Protein AF-K1UPR7-F1 (afdb_monomer_lite)

Sequence (115 aa):
VTSNMIASFTFGDTNSIWEVDKNSITVGSKVRYAYLVENGHWNMGEDVTHRFVPGYWKSGDTGDKFVYDPTAKGGMMLKRKYIEGKKFFAKALLEMEGQIGEIFDSYMAELLDIF

Radius of gyration: 21.86 Å; chains: 1; bounding box: 55×30×64 Å

Structure (mmCIF, N/CA/C/O backbone):
data_AF-K1UPR7-F1
#
_entry.id   AF-K1UPR7-F1
#
loop_
_atom_site.group_PDB
_atom_site.id
_atom_site.type_symbol
_atom_site.label_atom_id
_atom_site.label_alt_id
_atom_site.label_comp_id
_atom_site.label_asym_id
_atom_site.label_entity_id
_atom_site.label_seq_id
_atom_site.pdbx_PDB_ins_code
_atom_site.Cartn_x
_atom_site.Cartn_y
_atom_site.Cartn_z
_atom_site.occupancy
_atom_site.B_iso_or_equiv
_atom_site.auth_seq_id
_atom_site.auth_comp_id
_atom_site.auth_asym_id
_atom_site.auth_atom_id
_atom_site.pdbx_PDB_model_num
ATOM 1 N N . VAL A 1 1 ? -10.854 9.868 -4.646 1.00 34.22 1 VAL A N 1
ATOM 2 C CA . VAL A 1 1 ? -11.810 8.823 -4.209 1.00 34.22 1 VAL A CA 1
ATOM 3 C C . VAL A 1 1 ? -11.019 7.681 -3.572 1.00 34.22 1 VAL A C 1
ATOM 5 O O . VAL A 1 1 ? -10.778 6.682 -4.222 1.00 34.22 1 VAL A O 1
ATOM 8 N N . THR A 1 2 ? -10.498 7.866 -2.356 1.00 37.62 2 THR A N 1
ATOM 9 C CA . THR A 1 2 ? -9.657 6.856 -1.659 1.00 37.62 2 THR A CA 1
ATOM 10 C C . THR A 1 2 ? -9.706 7.010 -0.131 1.00 37.62 2 THR A C 1
ATOM 12 O O . THR A 1 2 ? -8.813 6.536 0.558 1.00 37.62 2 THR A O 1
ATOM 15 N N . SER A 1 3 ? -10.715 7.696 0.415 1.00 44.75 3 SER A N 1
ATOM 16 C CA . SER A 1 3 ? -10.739 8.068 1.841 1.00 44.75 3 SER A CA 1
ATOM 17 C C . SER A 1 3 ? -11.698 7.254 2.711 1.00 44.75 3 SER A C 1
ATOM 19 O O . SER A 1 3 ? -11.762 7.529 3.893 1.00 44.75 3 SER A O 1
ATOM 21 N N . ASN A 1 4 ? -12.408 6.250 2.183 1.00 49.72 4 ASN A N 1
ATOM 22 C CA . ASN A 1 4 ? -13.322 5.426 2.986 1.00 49.72 4 ASN A CA 1
ATOM 23 C C . ASN A 1 4 ? -12.918 3.956 2.923 1.00 49.72 4 ASN A C 1
ATOM 25 O O . ASN A 1 4 ? -13.484 3.174 2.161 1.00 49.72 4 ASN A O 1
ATOM 29 N N . MET A 1 5 ? -11.914 3.584 3.720 1.00 55.19 5 MET A N 1
ATOM 30 C CA . MET A 1 5 ? -11.520 2.181 3.839 1.00 55.19 5 MET A CA 1
ATOM 31 C C . MET A 1 5 ? -12.588 1.357 4.586 1.00 55.19 5 MET A C 1
ATOM 33 O O . MET A 1 5 ? -12.810 0.204 4.227 1.00 55.19 5 MET A O 1
ATOM 37 N N . ILE A 1 6 ? -13.329 1.961 5.528 1.00 52.91 6 ILE A N 1
ATOM 38 C CA . ILE A 1 6 ? -14.484 1.325 6.192 1.00 52.91 6 ILE A CA 1
ATOM 39 C C . ILE A 1 6 ? -15.501 0.802 5.168 1.00 52.91 6 ILE A C 1
ATOM 41 O O . ILE A 1 6 ? -15.956 -0.330 5.279 1.00 52.91 6 ILE A O 1
ATOM 45 N N . ALA A 1 7 ? -15.784 1.570 4.110 1.00 53.28 7 ALA A N 1
ATOM 46 C CA . ALA A 1 7 ? -16.715 1.154 3.058 1.00 53.28 7 ALA A CA 1
ATOM 47 C C . ALA A 1 7 ? -16.145 0.083 2.107 1.00 53.28 7 ALA A C 1
ATOM 49 O O . ALA A 1 7 ? -16.881 -0.459 1.288 1.00 53.28 7 ALA A O 1
ATOM 50 N N . SER A 1 8 ? -14.838 -0.194 2.170 1.00 53.44 8 SER A N 1
ATOM 51 C CA . SER A 1 8 ? -14.168 -1.151 1.280 1.00 53.44 8 SER A CA 1
ATOM 52 C C . SER A 1 8 ? -14.029 -2.557 1.865 1.00 53.44 8 SER A C 1
ATOM 54 O O . SER A 1 8 ? -13.707 -3.485 1.122 1.00 53.44 8 SER A O 1
ATOM 56 N N . PHE A 1 9 ? -14.311 -2.753 3.156 1.00 58.06 9 PHE A N 1
ATOM 57 C CA . PHE A 1 9 ? -14.421 -4.097 3.714 1.00 58.06 9 PHE A CA 1
ATOM 58 C C . PHE A 1 9 ? -15.847 -4.604 3.539 1.00 58.06 9 PHE A C 1
ATOM 60 O O . PHE A 1 9 ? -16.772 -4.147 4.202 1.00 58.06 9 PHE A O 1
ATOM 67 N N . THR A 1 10 ? -16.020 -5.573 2.644 1.00 59.62 10 THR A N 1
ATOM 68 C CA . THR A 1 10 ? -17.309 -6.245 2.473 1.00 59.62 10 THR A CA 1
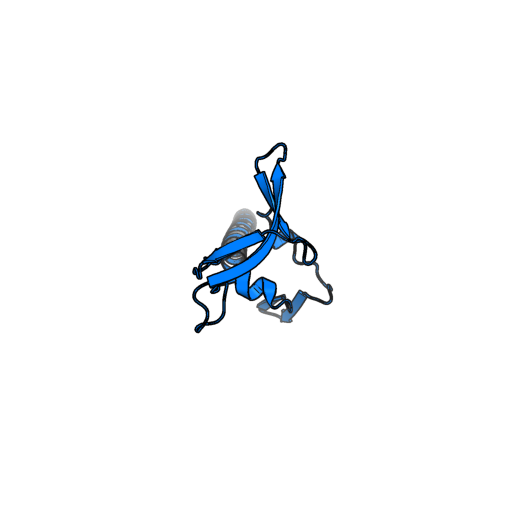ATOM 69 C C . THR A 1 10 ? -17.298 -7.523 3.303 1.00 59.62 10 THR A C 1
ATOM 71 O O . THR A 1 10 ? -16.360 -8.322 3.218 1.00 59.62 10 THR A O 1
ATOM 74 N N . PHE A 1 11 ? -18.313 -7.711 4.144 1.00 56.31 11 PHE A N 1
ATOM 75 C CA . PHE A 1 11 ? -18.471 -8.946 4.907 1.00 56.31 11 PHE A CA 1
ATOM 76 C C . PHE A 1 11 ? -18.697 -10.121 3.943 1.00 56.31 11 PHE A C 1
ATOM 78 O O . PHE A 1 11 ? -19.572 -10.056 3.081 1.00 56.31 11 PHE A O 1
ATOM 85 N N . GLY A 1 12 ? -17.891 -11.179 4.065 1.00 57.09 12 GLY A N 1
ATOM 86 C CA . GLY A 1 12 ? -17.973 -12.364 3.202 1.00 57.09 12 GLY A CA 1
ATOM 87 C C . GLY A 1 12 ? -17.200 -12.297 1.874 1.00 57.09 12 GLY A C 1
ATOM 88 O O . GLY A 1 12 ? -17.270 -13.255 1.105 1.00 57.09 12 GLY A O 1
ATOM 89 N N . ASP A 1 13 ? -16.438 -11.231 1.591 1.00 68.31 13 ASP A N 1
ATOM 90 C CA . ASP A 1 13 ? -15.543 -11.214 0.422 1.00 68.31 13 ASP A CA 1
ATOM 91 C C . ASP A 1 13 ? -14.391 -12.222 0.591 1.00 68.31 13 ASP A C 1
ATOM 93 O O . ASP A 1 13 ? -13.751 -12.301 1.639 1.00 68.31 13 ASP A O 1
ATOM 97 N N . THR A 1 14 ? -14.087 -12.972 -0.470 1.00 65.50 14 THR A N 1
ATOM 98 C CA . THR A 1 14 ? -13.011 -13.980 -0.509 1.00 65.50 14 THR A CA 1
ATOM 99 C C . THR A 1 14 ? -11.623 -13.467 -0.092 1.00 65.50 14 THR A C 1
ATOM 101 O O . THR A 1 14 ? -10.820 -14.233 0.463 1.00 65.50 14 THR A O 1
ATOM 104 N N . ASN A 1 15 ? -11.343 -12.184 -0.335 1.00 66.06 15 ASN A N 1
ATOM 105 C CA . ASN A 1 15 ? -10.075 -11.513 -0.054 1.00 66.06 15 ASN A CA 1
ATOM 106 C C . ASN A 1 15 ? -10.078 -10.727 1.264 1.00 66.06 15 ASN A C 1
ATOM 108 O O . ASN A 1 15 ? -9.029 -10.203 1.664 1.00 66.06 15 ASN A O 1
ATOM 112 N N . SER A 1 16 ? -11.220 -10.664 1.945 1.00 68.44 16 SER A N 1
ATOM 113 C CA . SER A 1 16 ? -11.362 -10.091 3.280 1.00 68.44 16 SER A CA 1
ATOM 114 C C . SER A 1 16 ? -11.302 -11.189 4.342 1.00 68.44 16 SER A C 1
ATOM 116 O O . SER A 1 16 ? -11.698 -12.334 4.120 1.00 68.44 16 SER A O 1
ATOM 118 N N . ILE A 1 17 ? -10.757 -10.847 5.505 1.00 71.44 17 ILE A N 1
ATOM 119 C CA . ILE A 1 17 ? -10.780 -11.689 6.702 1.00 71.44 17 ILE A CA 1
ATOM 120 C C . ILE A 1 17 ? -11.701 -10.994 7.692 1.00 71.44 17 ILE A C 1
ATOM 122 O O . ILE A 1 17 ? -11.501 -9.816 7.984 1.00 71.44 17 ILE A O 1
ATOM 126 N N . TRP A 1 18 ? -12.692 -11.737 8.170 1.00 70.00 18 TRP A N 1
ATOM 127 C CA . TRP A 1 18 ? -13.617 -11.316 9.208 1.00 70.00 18 TRP A CA 1
ATOM 128 C C . TRP A 1 18 ? -13.754 -12.459 10.201 1.00 70.00 18 TRP A C 1
ATOM 130 O O . TRP A 1 18 ? -14.227 -13.535 9.837 1.00 70.00 18 TRP A O 1
ATOM 140 N N . GLU A 1 19 ? -13.349 -12.225 11.441 1.00 72.94 19 GLU A N 1
ATOM 141 C CA . GLU A 1 19 ? -13.597 -13.146 12.548 1.00 72.94 19 GLU A CA 1
ATOM 142 C C . GLU A 1 19 ? -14.258 -12.353 13.667 1.00 72.94 19 GLU A C 1
ATOM 144 O O . GLU A 1 19 ? -13.728 -11.339 14.115 1.00 72.94 19 GLU A O 1
ATOM 149 N N . VAL A 1 20 ? -15.451 -12.783 14.069 1.00 72.06 20 VAL A N 1
ATOM 150 C CA . VAL A 1 20 ? -16.211 -12.165 15.155 1.00 72.06 20 VAL A CA 1
ATOM 151 C C . VAL A 1 20 ? -16.248 -13.161 16.301 1.00 72.06 20 VAL A C 1
ATOM 153 O O . VAL A 1 20 ? -16.786 -14.258 16.155 1.00 72.06 20 VAL A O 1
ATOM 156 N N . ASP A 1 21 ? -15.671 -12.770 17.428 1.00 73.75 21 ASP A N 1
ATOM 157 C CA . ASP A 1 21 ? -15.791 -13.462 18.706 1.00 73.75 21 ASP A CA 1
ATOM 158 C C . ASP A 1 21 ? -16.681 -12.634 19.649 1.00 73.75 21 ASP A C 1
ATOM 160 O O . ASP A 1 21 ? -17.006 -11.479 19.363 1.00 73.75 21 ASP A O 1
ATOM 164 N N . LYS A 1 22 ? -17.073 -13.191 20.798 1.00 72.62 22 LYS A N 1
ATOM 165 C CA . LYS A 1 22 ? -17.939 -12.520 21.784 1.00 72.62 22 LYS A CA 1
ATOM 166 C C . LYS A 1 22 ? -17.436 -11.137 22.212 1.00 72.62 22 LYS A C 1
ATOM 168 O O . LYS A 1 22 ? -18.245 -10.298 22.595 1.00 72.62 22 LYS A O 1
ATOM 173 N N . ASN A 1 23 ? -16.124 -10.911 22.156 1.00 73.50 23 ASN A N 1
ATOM 174 C CA . ASN A 1 23 ? -15.478 -9.710 22.679 1.00 73.50 23 ASN A CA 1
ATOM 175 C C . ASN A 1 23 ? -14.537 -9.031 21.673 1.00 73.50 23 ASN A C 1
ATOM 177 O O . ASN A 1 23 ? -13.893 -8.046 22.029 1.00 73.50 23 ASN A O 1
ATOM 181 N N . SER A 1 24 ? -14.398 -9.546 20.448 1.00 68.75 24 SER A N 1
ATOM 182 C CA . SER A 1 24 ? -13.490 -8.951 19.465 1.00 68.75 24 SER A CA 1
ATOM 183 C C . SER A 1 24 ? -13.975 -9.138 18.033 1.00 68.75 24 SER A C 1
ATOM 185 O O . SER A 1 24 ? -14.648 -10.113 17.703 1.00 68.75 24 SER A O 1
ATOM 187 N N . ILE A 1 25 ? -13.620 -8.180 17.180 1.00 72.81 25 ILE A N 1
ATOM 188 C CA . ILE A 1 25 ? -13.811 -8.259 15.734 1.00 72.81 25 ILE A CA 1
ATOM 189 C C . ILE A 1 25 ? -12.427 -8.135 15.104 1.00 72.81 25 ILE A C 1
ATOM 191 O O . ILE A 1 25 ? -11.759 -7.113 15.256 1.00 72.81 25 ILE A O 1
ATOM 195 N N . THR A 1 26 ? -11.999 -9.169 14.389 1.00 74.00 26 THR A N 1
ATOM 196 C CA . THR A 1 26 ? -10.771 -9.157 13.592 1.00 74.00 26 THR A CA 1
ATOM 197 C C . THR A 1 26 ? -11.125 -8.845 12.147 1.00 74.00 26 THR A C 1
ATOM 199 O O . THR A 1 26 ? -11.887 -9.579 11.516 1.00 74.00 26 THR A O 1
ATOM 202 N N . VAL A 1 27 ? -10.544 -7.768 11.616 1.00 74.31 27 VAL A N 1
ATOM 203 C CA . VAL A 1 27 ? -10.707 -7.341 10.221 1.00 74.31 27 VAL A CA 1
ATOM 204 C C . VAL A 1 27 ? -9.349 -7.356 9.532 1.00 74.31 27 VAL A C 1
ATOM 206 O O . VAL A 1 27 ? -8.379 -6.793 10.037 1.00 74.31 27 VAL A O 1
ATOM 209 N N . GLY A 1 28 ? -9.263 -7.987 8.362 1.00 72.50 28 GLY A N 1
ATOM 210 C CA . GLY A 1 28 ? -8.010 -8.089 7.616 1.00 72.50 28 GLY A CA 1
ATOM 211 C C . GLY A 1 28 ? -8.191 -8.249 6.110 1.00 72.50 28 GLY A C 1
ATOM 212 O O . GLY A 1 28 ? -9.301 -8.376 5.592 1.00 72.50 28 GLY A O 1
ATOM 213 N N . SER A 1 29 ? -7.069 -8.261 5.390 1.00 74.38 29 SER A N 1
ATOM 214 C CA . SER A 1 29 ? -7.021 -8.523 3.949 1.00 74.38 29 SER A CA 1
ATOM 215 C C . SER A 1 29 ? -5.992 -9.605 3.639 1.00 74.38 29 SER A C 1
ATOM 217 O O . SER A 1 29 ? -4.872 -9.568 4.147 1.00 74.38 29 SER A O 1
ATOM 219 N N . LYS A 1 30 ? -6.347 -10.543 2.756 1.00 73.25 30 LYS A N 1
ATOM 220 C CA . LYS A 1 30 ? -5.419 -11.563 2.230 1.00 73.25 30 LYS A CA 1
ATOM 221 C C . LYS A 1 30 ? -4.521 -11.022 1.115 1.00 73.25 30 LYS A C 1
ATOM 223 O O . LYS A 1 30 ? -3.613 -11.708 0.646 1.00 73.25 30 LYS A O 1
ATOM 228 N N . VAL A 1 31 ? -4.768 -9.796 0.656 1.00 79.06 31 VAL A N 1
ATOM 229 C CA . VAL A 1 31 ? -4.061 -9.214 -0.481 1.00 79.06 31 VAL A CA 1
ATOM 230 C C . VAL A 1 31 ? -2.732 -8.631 -0.012 1.00 79.06 31 VAL A C 1
ATOM 232 O O . VAL A 1 31 ? -2.694 -7.630 0.701 1.00 79.06 31 VAL A O 1
ATOM 235 N N . ARG A 1 32 ? -1.614 -9.194 -0.487 1.00 76.00 32 ARG A N 1
ATOM 236 C CA . ARG A 1 32 ? -0.259 -8.695 -0.171 1.00 76.00 32 ARG A CA 1
ATOM 237 C C . ARG A 1 32 ? -0.090 -7.200 -0.459 1.00 76.00 32 ARG A C 1
ATOM 239 O O . ARG A 1 32 ? 0.612 -6.507 0.269 1.00 76.00 32 ARG A O 1
ATOM 246 N N . TYR A 1 33 ? -0.730 -6.698 -1.513 1.00 77.75 33 TYR A N 1
ATOM 247 C CA . TYR A 1 33 ? -0.698 -5.276 -1.851 1.00 77.75 33 TYR A CA 1
ATOM 248 C C . TYR A 1 33 ? -1.251 -4.387 -0.725 1.00 77.75 33 TYR A C 1
ATOM 250 O O . TYR A 1 33 ? -0.671 -3.338 -0.456 1.00 77.75 33 TYR A O 1
ATOM 258 N N . ALA A 1 34 ? -2.295 -4.825 -0.012 1.00 79.00 34 ALA A N 1
ATOM 259 C CA . ALA A 1 34 ? -2.872 -4.066 1.097 1.00 79.00 34 ALA A CA 1
ATOM 260 C C . ALA A 1 34 ? -1.849 -3.843 2.224 1.00 79.00 34 ALA A C 1
ATOM 262 O O . ALA A 1 34 ? -1.711 -2.728 2.718 1.00 79.00 34 ALA A O 1
ATOM 263 N N . TYR A 1 35 ? -1.045 -4.862 2.548 1.00 83.06 35 TYR A N 1
ATOM 264 C CA . TYR A 1 35 ? 0.043 -4.740 3.523 1.00 83.06 35 TYR A CA 1
ATOM 265 C C . TYR A 1 35 ? 1.083 -3.680 3.120 1.00 83.06 35 TYR A C 1
ATOM 267 O O . TYR A 1 35 ? 1.515 -2.876 3.947 1.00 83.06 35 TYR A O 1
ATOM 275 N N . LEU A 1 36 ? 1.475 -3.662 1.841 1.00 83.88 36 LEU A N 1
ATOM 276 C CA . LEU A 1 36 ? 2.478 -2.729 1.317 1.00 83.88 36 LEU A CA 1
ATOM 277 C C . LEU A 1 36 ? 1.975 -1.279 1.292 1.00 83.88 36 LEU A C 1
ATOM 279 O O . LEU A 1 36 ? 2.769 -0.355 1.474 1.00 83.88 36 LEU A O 1
ATOM 283 N N . VAL A 1 37 ? 0.676 -1.078 1.060 1.00 85.50 37 VAL A N 1
ATOM 284 C CA . VAL A 1 37 ? 0.032 0.243 1.127 1.00 85.50 37 VAL A CA 1
ATOM 285 C C . VAL A 1 37 ? -0.125 0.705 2.575 1.00 85.50 37 VAL A C 1
ATOM 287 O O . VAL A 1 37 ? 0.041 1.892 2.850 1.00 85.50 37 VAL A O 1
ATOM 290 N N . GLU A 1 38 ? -0.405 -0.207 3.505 1.00 84.94 38 GLU A N 1
ATOM 291 C CA . GLU A 1 38 ? -0.569 0.119 4.923 1.00 84.94 38 GLU A CA 1
ATOM 292 C C . GLU A 1 38 ? 0.757 0.526 5.570 1.00 84.94 38 GLU A C 1
ATOM 294 O O . GLU A 1 38 ? 0.864 1.590 6.184 1.00 84.94 38 GLU A O 1
ATOM 299 N N . ASN A 1 39 ? 1.788 -0.303 5.409 1.00 87.31 39 ASN A N 1
ATOM 300 C CA . ASN A 1 39 ? 3.055 -0.144 6.122 1.00 87.31 39 ASN A CA 1
ATOM 301 C C . ASN A 1 39 ? 4.118 0.628 5.344 1.00 87.31 39 ASN A C 1
ATOM 303 O O . ASN A 1 39 ? 5.056 1.153 5.943 1.00 87.31 39 ASN A O 1
ATOM 307 N N . GLY A 1 40 ? 3.928 0.767 4.037 1.00 90.38 40 GLY A N 1
ATOM 308 C CA . GLY A 1 40 ? 4.963 1.258 3.148 1.00 90.38 40 GLY A CA 1
ATOM 309 C C . GLY A 1 40 ? 5.901 0.138 2.725 1.00 90.38 40 GLY A C 1
ATOM 310 O O . GLY A 1 40 ? 5.887 -0.974 3.259 1.00 90.38 40 GLY A O 1
ATOM 311 N N . HIS A 1 41 ? 6.680 0.417 1.689 1.00 91.62 41 HIS A N 1
ATOM 312 C CA . HIS A 1 41 ? 7.608 -0.546 1.117 1.00 91.62 41 HIS A CA 1
ATOM 313 C C . HIS A 1 41 ? 8.649 0.139 0.242 1.00 91.62 41 HIS A C 1
ATOM 315 O O . HIS A 1 41 ? 8.442 1.230 -0.291 1.00 91.62 41 HIS A O 1
ATOM 321 N N . TRP A 1 42 ? 9.768 -0.545 0.031 1.00 91.38 42 TRP A N 1
ATOM 322 C CA . TRP A 1 42 ? 10.689 -0.188 -1.037 1.00 91.38 42 TRP A CA 1
ATOM 323 C C . TRP A 1 42 ? 10.081 -0.568 -2.382 1.00 91.38 42 TRP A C 1
ATOM 325 O O . TRP A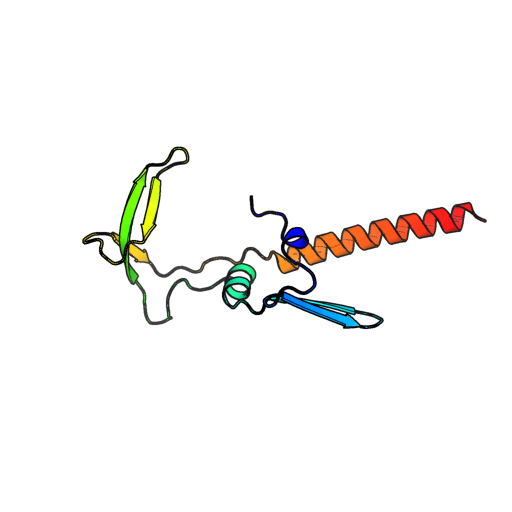 1 42 ? 9.628 -1.696 -2.573 1.00 91.38 42 TRP A O 1
ATOM 335 N N . ASN A 1 43 ? 10.108 0.353 -3.342 1.00 88.25 43 ASN A N 1
ATOM 336 C CA . ASN A 1 43 ? 9.599 0.095 -4.692 1.00 88.25 43 ASN A CA 1
ATOM 337 C C . ASN A 1 43 ? 10.455 -0.905 -5.505 1.00 88.25 43 ASN A C 1
ATOM 339 O O . ASN A 1 43 ? 10.102 -1.233 -6.640 1.00 88.25 43 ASN A O 1
ATOM 343 N N . MET A 1 44 ? 11.592 -1.355 -4.958 1.00 89.75 44 MET A N 1
ATOM 344 C CA . MET A 1 44 ? 12.557 -2.274 -5.576 1.00 89.75 44 MET A CA 1
ATOM 345 C C . MET A 1 44 ? 13.236 -3.166 -4.521 1.00 89.75 44 MET A C 1
ATOM 347 O O . MET A 1 44 ? 13.237 -2.837 -3.333 1.00 89.75 44 MET A O 1
ATOM 351 N N . GLY A 1 45 ? 13.837 -4.280 -4.957 1.00 87.56 45 GLY A N 1
ATOM 352 C CA . GLY A 1 45 ? 14.664 -5.158 -4.114 1.00 87.56 45 GLY A CA 1
ATOM 353 C C . GLY A 1 45 ? 15.974 -4.491 -3.690 1.00 87.56 45 GLY A C 1
ATOM 354 O O . GLY A 1 45 ? 16.421 -3.561 -4.360 1.00 87.56 45 GLY A O 1
ATOM 355 N N . GLU A 1 46 ? 16.534 -4.908 -2.552 1.00 86.38 46 GLU A N 1
ATOM 356 C CA . GLU A 1 46 ? 17.649 -4.238 -1.856 1.00 86.38 46 GLU A CA 1
ATOM 357 C C . GLU A 1 46 ? 18.859 -3.959 -2.751 1.00 86.38 46 GLU A C 1
ATOM 359 O O . GLU A 1 46 ? 19.340 -2.827 -2.787 1.00 86.38 46 GLU A O 1
ATOM 364 N N . ASP A 1 47 ? 19.219 -4.924 -3.591 1.00 90.81 47 ASP A N 1
ATOM 365 C CA . ASP A 1 47 ? 20.374 -4.843 -4.492 1.00 90.81 47 ASP A CA 1
ATOM 366 C C . ASP A 1 47 ? 20.124 -4.012 -5.765 1.00 90.81 47 ASP A C 1
ATOM 368 O O . ASP A 1 47 ? 20.998 -3.871 -6.620 1.00 90.81 47 ASP A O 1
ATOM 372 N N . VAL A 1 48 ? 18.920 -3.452 -5.929 1.00 89.50 48 VAL A N 1
ATOM 373 C CA . VAL A 1 48 ? 18.511 -2.719 -7.133 1.00 89.50 48 VAL A CA 1
ATOM 374 C C . VAL A 1 48 ? 18.357 -1.236 -6.817 1.00 89.50 48 VAL A C 1
ATOM 376 O O . VAL A 1 48 ? 17.399 -0.813 -6.169 1.00 89.50 48 VAL A O 1
ATOM 379 N N . THR A 1 49 ? 19.281 -0.419 -7.327 1.00 90.50 49 THR A N 1
ATOM 380 C CA . THR A 1 49 ? 19.246 1.047 -7.161 1.00 90.50 49 THR A CA 1
ATOM 381 C C . THR A 1 49 ? 18.334 1.734 -8.175 1.00 90.50 49 THR A C 1
ATOM 383 O O . THR A 1 49 ? 17.750 2.779 -7.884 1.00 90.50 49 THR A O 1
ATOM 386 N N . HIS A 1 50 ? 18.203 1.151 -9.367 1.00 93.19 50 HIS A N 1
ATOM 387 C CA . HIS A 1 50 ? 17.423 1.683 -10.473 1.00 93.19 50 HIS A CA 1
ATOM 388 C C . HIS A 1 50 ? 16.845 0.539 -11.304 1.00 93.19 50 HIS A C 1
ATOM 390 O O . HIS A 1 50 ? 17.485 -0.499 -11.462 1.00 93.19 50 HIS A O 1
ATOM 396 N N . ARG A 1 51 ? 15.666 0.744 -11.896 1.00 92.56 51 ARG A N 1
ATOM 397 C CA . ARG A 1 51 ? 15.128 -0.163 -12.920 1.00 92.56 51 ARG A CA 1
ATOM 398 C C . ARG A 1 51 ? 14.484 0.619 -14.048 1.00 92.56 51 ARG A C 1
ATOM 400 O O . ARG A 1 51 ? 13.831 1.638 -13.813 1.00 92.56 51 ARG A O 1
ATOM 407 N N . PHE A 1 52 ? 14.622 0.097 -15.256 1.00 93.56 52 PHE A N 1
ATOM 408 C CA . PHE A 1 52 ? 13.853 0.576 -16.390 1.00 93.56 52 PHE A CA 1
ATOM 409 C C . PHE A 1 52 ? 12.412 0.063 -16.294 1.00 93.56 52 PHE A C 1
ATOM 411 O O . PHE A 1 52 ? 12.175 -1.104 -15.962 1.00 93.56 52 PHE A O 1
ATOM 418 N N . VAL A 1 53 ? 11.451 0.944 -16.562 1.00 94.25 53 VAL A N 1
ATOM 419 C CA . VAL A 1 53 ? 10.032 0.606 -16.687 1.00 94.25 53 VAL A CA 1
ATOM 420 C C . VAL A 1 53 ? 9.568 1.011 -18.082 1.00 94.25 53 VAL A C 1
ATOM 422 O O . VAL A 1 53 ? 9.530 2.213 -18.358 1.00 94.25 53 VAL A O 1
ATOM 425 N N . PRO A 1 54 ? 9.222 0.046 -18.952 1.00 97.12 54 PRO A N 1
ATOM 426 C CA . PRO A 1 54 ? 8.746 0.345 -20.294 1.00 97.12 54 PRO A CA 1
ATOM 427 C C . PRO A 1 54 ? 7.358 0.993 -20.242 1.00 97.12 54 PRO A C 1
ATOM 429 O O . PRO A 1 54 ? 6.516 0.652 -19.402 1.00 97.12 54 PRO A O 1
ATOM 432 N N . GLY A 1 55 ? 7.144 1.981 -21.103 1.00 96.56 55 GLY A N 1
ATOM 433 C CA . GLY A 1 55 ? 5.890 2.720 -21.177 1.00 96.56 55 GLY A CA 1
ATOM 434 C C . GLY A 1 55 ? 6.044 4.095 -21.814 1.00 96.56 55 GLY A C 1
ATOM 435 O O . GLY A 1 55 ? 7.066 4.414 -22.424 1.00 96.56 55 GLY A O 1
ATOM 436 N N . TYR A 1 56 ? 5.017 4.924 -21.669 1.00 94.88 56 TYR A N 1
ATOM 437 C CA . TYR A 1 56 ? 4.976 6.263 -22.253 1.00 94.88 56 TYR A CA 1
ATOM 438 C C . TYR A 1 56 ? 4.169 7.231 -21.386 1.00 94.88 56 TYR A C 1
ATOM 440 O O . TYR A 1 56 ? 3.304 6.834 -20.605 1.00 94.88 56 TYR A O 1
ATOM 448 N N . TRP A 1 57 ? 4.448 8.524 -21.526 1.00 93.25 57 TRP A N 1
ATOM 449 C CA . TRP A 1 57 ? 3.671 9.575 -20.877 1.00 93.25 57 TRP A CA 1
ATOM 450 C C . TRP A 1 57 ? 2.444 9.900 -21.723 1.00 93.25 57 TRP A C 1
ATOM 452 O O . TRP A 1 57 ? 2.555 10.163 -22.919 1.00 93.25 57 TRP A O 1
ATOM 462 N N . LYS A 1 58 ? 1.267 9.852 -21.103 1.00 93.38 58 LYS A N 1
ATOM 463 C CA . LYS A 1 58 ? 0.000 10.250 -21.706 1.00 93.38 58 LYS A CA 1
ATOM 464 C C . LYS A 1 58 ? -0.483 11.516 -21.018 1.00 93.38 58 LYS A C 1
ATOM 466 O O . LYS A 1 58 ? -0.767 11.481 -19.821 1.00 93.38 58 LYS A O 1
ATOM 471 N N . SER A 1 59 ? -0.638 12.589 -21.781 1.00 91.00 59 SER A N 1
ATOM 472 C CA . SER A 1 59 ? -1.319 13.783 -21.294 1.00 91.00 59 SER A CA 1
ATOM 473 C C . SER A 1 59 ? -2.787 13.478 -21.027 1.00 91.00 59 SER A C 1
ATOM 475 O O . SER A 1 59 ? -3.456 12.795 -21.810 1.00 91.00 59 SER A O 1
ATOM 477 N N . GLY A 1 60 ? -3.266 13.927 -19.876 1.00 83.88 60 GLY A N 1
ATOM 478 C CA . GLY A 1 60 ? -4.663 13.846 -19.482 1.00 83.88 60 GLY A CA 1
ATOM 479 C C . GLY A 1 60 ? -5.137 15.175 -18.915 1.00 83.88 60 GLY A C 1
ATOM 480 O O . GLY A 1 60 ? -4.332 16.046 -18.592 1.00 83.88 60 GLY A O 1
ATOM 481 N N . ASP A 1 61 ? -6.451 15.300 -18.751 1.00 83.62 61 ASP A N 1
ATOM 482 C CA . ASP A 1 61 ? -7.095 16.536 -18.287 1.00 83.62 61 ASP A CA 1
ATOM 483 C C . ASP A 1 61 ? -6.640 16.952 -16.875 1.00 83.62 61 ASP A C 1
ATOM 485 O O . ASP A 1 61 ? -6.671 18.125 -16.520 1.00 83.62 61 ASP A O 1
ATOM 489 N N . THR A 1 62 ? -6.167 15.993 -16.070 1.00 81.81 62 THR A N 1
ATOM 490 C CA . THR A 1 62 ? -5.628 16.207 -14.716 1.00 81.81 62 THR A CA 1
ATOM 491 C C . THR A 1 62 ? -4.093 16.199 -14.665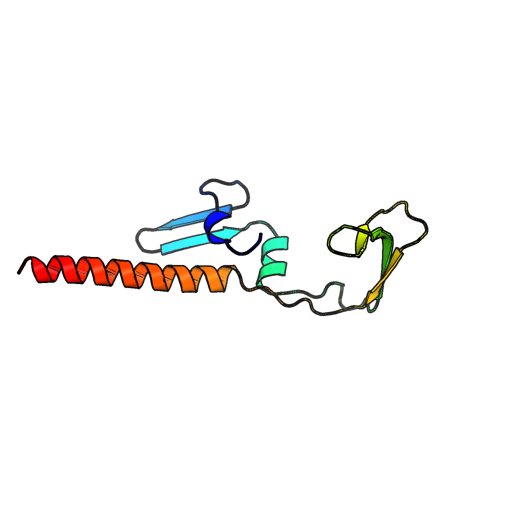 1.00 81.81 62 THR A C 1
ATOM 493 O O . THR A 1 62 ? -3.523 16.036 -13.586 1.00 81.81 62 THR A O 1
ATOM 496 N N . GLY A 1 63 ? -3.421 16.310 -15.816 1.00 84.75 63 GLY A N 1
ATOM 497 C CA . GLY A 1 63 ? -1.963 16.263 -15.957 1.00 84.75 63 GLY A CA 1
ATOM 498 C C . GLY A 1 63 ? -1.434 14.996 -16.636 1.00 84.75 63 GLY A C 1
ATOM 499 O O . GLY A 1 63 ? -2.173 14.050 -16.932 1.00 84.75 63 GLY A O 1
ATOM 500 N N . ASP A 1 64 ? -0.127 14.987 -16.896 1.00 90.06 64 ASP A N 1
ATOM 501 C CA . ASP A 1 64 ? 0.560 13.864 -17.529 1.00 90.06 64 ASP A CA 1
ATOM 502 C C . ASP A 1 64 ? 0.620 12.651 -16.594 1.00 90.06 64 ASP A C 1
ATOM 504 O O . ASP A 1 64 ? 1.034 12.742 -15.435 1.00 90.06 64 ASP A O 1
ATOM 508 N N . LYS A 1 65 ? 0.249 11.480 -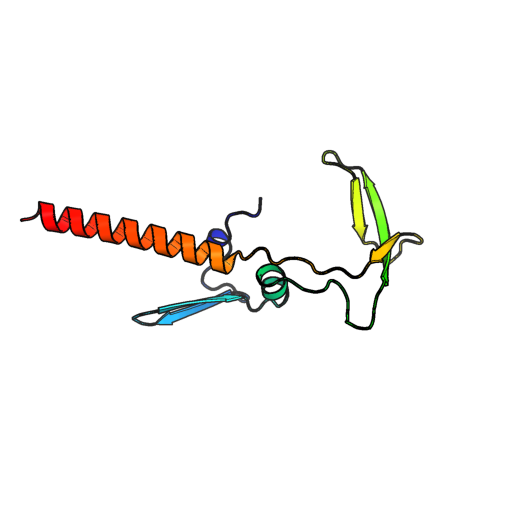17.115 1.00 91.81 65 LYS A N 1
ATOM 509 C CA . LYS A 1 65 ? 0.368 10.200 -16.411 1.00 91.81 65 LYS A CA 1
ATOM 510 C C . LYS A 1 65 ? 1.272 9.249 -17.174 1.00 91.81 65 LYS A C 1
ATOM 512 O O . LYS A 1 65 ? 1.166 9.115 -18.391 1.00 91.81 65 LYS A O 1
ATOM 517 N N . PHE A 1 66 ? 2.129 8.541 -16.453 1.00 92.19 66 PHE A N 1
ATOM 518 C CA . PHE A 1 66 ? 2.887 7.449 -17.043 1.00 92.19 66 PHE A CA 1
ATOM 519 C C . PHE A 1 66 ? 1.980 6.226 -17.223 1.00 92.19 66 PHE A C 1
ATOM 521 O O . PHE A 1 66 ? 1.324 5.788 -16.275 1.00 92.19 66 PHE A O 1
ATOM 528 N N . VAL A 1 67 ? 1.947 5.670 -18.431 1.00 93.75 67 VAL A N 1
ATOM 529 C CA . VAL A 1 67 ? 1.223 4.442 -18.771 1.00 93.75 67 VAL A CA 1
ATOM 530 C C . VAL A 1 67 ? 2.246 3.337 -18.988 1.00 93.75 67 VAL A C 1
ATOM 532 O O . VAL A 1 67 ? 3.115 3.451 -19.849 1.00 93.75 67 VAL A O 1
ATOM 535 N N . TYR A 1 68 ? 2.145 2.273 -18.191 1.00 93.31 68 TYR A N 1
ATOM 536 C CA . TYR A 1 68 ? 2.960 1.078 -18.375 1.00 93.31 68 TYR A CA 1
ATOM 537 C C . TYR A 1 68 ? 2.519 0.334 -19.637 1.00 93.31 68 TYR A C 1
ATOM 539 O O . TYR A 1 68 ? 1.345 -0.006 -19.774 1.00 93.31 68 TYR A O 1
ATOM 547 N N . ASP A 1 69 ? 3.474 0.059 -20.519 1.00 95.06 69 ASP A N 1
ATOM 548 C CA . ASP A 1 69 ? 3.285 -0.765 -21.710 1.00 95.06 69 ASP A CA 1
ATOM 549 C C . ASP A 1 69 ? 4.550 -1.614 -21.904 1.00 95.06 69 ASP A C 1
ATOM 551 O O . ASP A 1 69 ? 5.609 -1.057 -22.201 1.00 95.06 69 ASP A O 1
ATOM 555 N N . PRO A 1 70 ? 4.480 -2.947 -21.729 1.00 95.00 70 PRO A N 1
ATOM 556 C CA . PRO A 1 70 ? 5.644 -3.823 -21.848 1.00 95.00 70 PRO A CA 1
ATOM 557 C C . PRO A 1 70 ? 6.231 -3.873 -23.263 1.00 95.00 70 PRO A C 1
ATOM 559 O O . PRO A 1 70 ? 7.379 -4.282 -23.422 1.00 95.00 70 PRO A O 1
ATOM 562 N N . THR A 1 71 ? 5.465 -3.477 -24.283 1.00 95.81 71 THR A N 1
ATOM 563 C CA . THR A 1 71 ? 5.893 -3.475 -25.689 1.00 95.81 71 THR A CA 1
ATOM 564 C C . THR A 1 71 ? 6.485 -2.137 -26.131 1.00 95.81 71 THR A C 1
ATOM 566 O O . T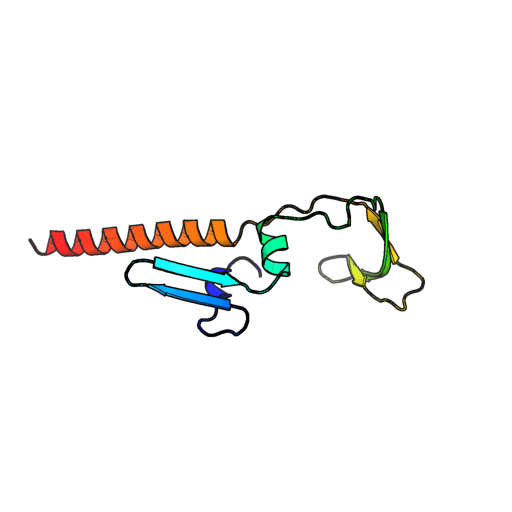HR A 1 71 ? 7.058 -2.038 -27.221 1.00 95.81 71 THR A O 1
ATOM 569 N N . ALA A 1 72 ? 6.391 -1.105 -25.287 1.00 95.31 72 ALA A N 1
ATOM 570 C CA . ALA A 1 72 ? 6.932 0.207 -25.593 1.00 95.31 72 ALA A CA 1
ATOM 571 C C . ALA A 1 72 ? 8.464 0.167 -25.695 1.00 95.31 72 ALA A C 1
ATOM 573 O O . ALA A 1 72 ? 9.165 -0.361 -24.833 1.00 95.31 72 ALA A O 1
ATOM 574 N N . LYS A 1 73 ? 8.995 0.798 -26.750 1.00 93.00 73 LYS A N 1
ATOM 575 C CA . LYS A 1 73 ? 10.447 0.953 -26.954 1.00 93.00 73 LYS A CA 1
ATOM 576 C C . LYS A 1 73 ? 11.082 1.950 -25.976 1.00 93.00 73 LYS A C 1
ATOM 578 O O . LYS A 1 73 ? 12.289 1.918 -25.769 1.00 93.00 73 LYS A O 1
ATOM 583 N N . GLY A 1 74 ? 10.273 2.859 -25.434 1.00 93.88 74 GLY A N 1
ATOM 584 C CA . GLY A 1 74 ? 10.668 3.869 -24.458 1.00 93.88 74 GLY A CA 1
ATOM 585 C C . GLY A 1 74 ? 10.136 3.560 -23.061 1.00 93.88 74 GLY A C 1
ATOM 586 O O . GLY A 1 74 ? 9.516 2.524 -22.821 1.00 93.88 74 GLY A O 1
ATOM 587 N N . GLY A 1 75 ? 10.401 4.460 -22.121 1.00 95.25 75 GLY A N 1
ATOM 588 C CA . GLY A 1 75 ? 9.973 4.277 -20.743 1.00 95.25 75 GLY A CA 1
ATOM 589 C C . GLY A 1 75 ? 10.560 5.309 -19.801 1.00 95.25 75 GLY A C 1
ATOM 590 O O . GLY A 1 75 ? 11.009 6.378 -20.215 1.00 95.25 75 GLY A O 1
ATOM 591 N N . MET A 1 76 ? 10.574 4.962 -18.519 1.00 95.00 76 MET A N 1
ATOM 592 C CA . MET A 1 76 ? 11.205 5.765 -17.479 1.00 95.00 76 MET A CA 1
ATOM 593 C C . MET A 1 76 ? 12.190 4.933 -16.663 1.00 95.00 76 MET A C 1
ATOM 595 O O . MET A 1 76 ? 11.977 3.747 -16.407 1.00 95.00 76 MET A O 1
ATOM 599 N N . MET A 1 77 ? 13.256 5.584 -16.204 1.00 94.62 77 MET A N 1
ATOM 600 C CA . MET A 1 77 ? 14.124 5.028 -15.173 1.00 94.62 77 MET A CA 1
ATOM 601 C C . MET A 1 77 ? 13.537 5.357 -13.808 1.00 94.62 77 MET A C 1
ATOM 603 O O . MET A 1 77 ? 13.510 6.516 -13.390 1.00 94.62 77 MET A O 1
ATOM 607 N N . LEU A 1 78 ? 13.078 4.333 -13.096 1.00 92.50 78 LEU A N 1
ATOM 608 C CA . LEU A 1 78 ? 12.698 4.485 -11.703 1.00 92.50 78 LEU A CA 1
ATOM 609 C C . LEU A 1 78 ? 13.947 4.396 -10.826 1.00 92.50 78 LEU A C 1
ATOM 611 O O . LEU A 1 78 ? 14.781 3.508 -11.005 1.00 92.50 78 LEU A O 1
ATOM 615 N N . LYS A 1 79 ? 14.039 5.295 -9.846 1.00 93.25 79 LYS A N 1
ATOM 616 C CA . LYS A 1 79 ? 15.015 5.216 -8.755 1.00 93.25 79 LYS A CA 1
ATOM 617 C C . LYS A 1 79 ? 14.421 4.439 -7.586 1.00 93.25 79 LYS A C 1
ATOM 619 O O . LYS A 1 79 ? 13.213 4.541 -7.323 1.00 93.25 79 LYS A O 1
ATOM 624 N N . ARG A 1 80 ? 15.263 3.694 -6.871 1.00 93.19 80 ARG A N 1
ATOM 625 C CA . ARG A 1 80 ? 14.899 3.097 -5.587 1.00 93.19 80 ARG A CA 1
ATOM 626 C C . ARG A 1 80 ? 14.498 4.214 -4.628 1.00 93.19 80 ARG A C 1
ATOM 628 O O . ARG A 1 80 ? 15.239 5.174 -4.435 1.00 93.19 80 ARG A O 1
ATOM 635 N N . LYS A 1 81 ? 13.315 4.089 -4.043 1.00 92.94 81 LYS A N 1
ATOM 636 C CA . LYS A 1 81 ? 12.819 4.980 -2.997 1.00 92.94 81 LYS A CA 1
ATOM 637 C C . LYS A 1 81 ? 11.894 4.216 -2.066 1.00 92.94 81 LYS A C 1
ATOM 639 O O . LYS A 1 81 ? 11.220 3.269 -2.484 1.00 92.94 81 LYS A O 1
ATOM 644 N N . TYR A 1 82 ? 11.856 4.652 -0.818 1.00 91.62 82 TYR A N 1
ATOM 645 C CA . TYR A 1 82 ? 10.852 4.184 0.117 1.00 91.62 82 TYR A CA 1
ATOM 646 C C . TYR A 1 82 ? 9.518 4.857 -0.212 1.00 91.62 82 TYR A C 1
ATOM 648 O O . TYR A 1 82 ? 9.465 6.066 -0.446 1.00 91.62 82 TYR A O 1
ATOM 656 N N . ILE A 1 83 ? 8.453 4.066 -0.292 1.00 91.62 83 ILE A N 1
ATOM 657 C CA . ILE A 1 83 ? 7.084 4.555 -0.424 1.00 91.62 83 ILE A CA 1
ATOM 658 C C . ILE A 1 83 ? 6.456 4.478 0.960 1.00 91.62 83 ILE A C 1
ATOM 660 O O . ILE A 1 83 ? 6.330 3.391 1.523 1.00 91.62 83 ILE A O 1
ATOM 664 N N . GLU A 1 84 ? 6.059 5.630 1.490 1.00 91.81 84 GLU A N 1
ATOM 665 C CA . GLU A 1 84 ? 5.390 5.717 2.783 1.00 91.81 84 GLU A CA 1
ATOM 666 C C . GLU A 1 84 ? 4.020 5.039 2.752 1.00 91.81 84 GLU A C 1
ATOM 668 O O . GLU A 1 84 ? 3.230 5.213 1.817 1.00 91.81 84 GLU A O 1
ATOM 673 N N . GLY A 1 85 ? 3.739 4.278 3.808 1.00 89.81 85 GLY A N 1
ATOM 674 C CA . GLY A 1 85 ? 2.431 3.683 4.024 1.00 89.81 85 GLY A CA 1
ATOM 675 C C . GLY A 1 85 ? 1.377 4.742 4.332 1.00 89.81 85 GLY A C 1
ATOM 676 O O . GLY A 1 85 ? 1.658 5.762 4.961 1.00 89.81 85 GLY A O 1
ATOM 677 N N . LYS A 1 86 ? 0.140 4.507 3.896 1.00 87.44 86 LYS A N 1
ATOM 678 C CA . LYS A 1 86 ? -0.986 5.432 4.104 1.00 87.44 86 LYS A CA 1
ATOM 679 C C . LYS A 1 86 ? -1.726 5.224 5.421 1.00 87.44 86 LYS A C 1
ATOM 681 O O . LYS A 1 86 ? -2.499 6.112 5.805 1.00 87.44 86 LYS A O 1
ATOM 686 N N . LYS A 1 87 ? -1.433 4.117 6.109 1.00 85.19 87 LYS A N 1
ATOM 687 C CA . LYS A 1 87 ? -1.956 3.775 7.434 1.00 85.19 87 LYS A CA 1
ATOM 688 C C . LYS A 1 87 ? -3.484 3.814 7.490 1.00 85.19 87 LYS A C 1
ATOM 690 O O . LYS A 1 87 ? -4.067 4.444 8.366 1.00 85.19 87 LYS A O 1
ATOM 695 N N . PHE A 1 88 ? -4.128 3.238 6.479 1.00 78.00 88 PHE A N 1
ATO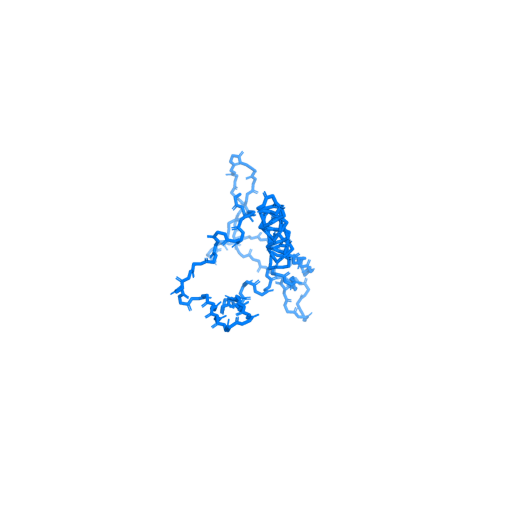M 696 C CA . PHE A 1 88 ? -5.577 3.234 6.388 1.00 78.00 88 PHE A CA 1
ATOM 697 C C . PHE A 1 88 ? -6.199 2.416 7.523 1.00 78.00 88 PHE A C 1
ATOM 699 O O . PHE A 1 88 ? -7.119 2.927 8.153 1.00 78.00 88 PHE A O 1
ATOM 706 N N . PHE A 1 89 ? -5.687 1.217 7.837 1.00 75.81 89 PHE A N 1
ATOM 707 C CA . PHE A 1 89 ? -6.207 0.389 8.941 1.00 75.81 89 PHE A CA 1
ATOM 708 C C . PHE A 1 89 ? -6.103 1.099 10.282 1.00 75.81 89 PHE A C 1
ATOM 710 O O . PHE A 1 89 ? -7.085 1.148 11.019 1.00 75.81 89 PHE A O 1
ATOM 717 N N . ALA A 1 90 ? -4.955 1.714 10.562 1.00 77.81 90 ALA A N 1
ATOM 718 C CA . ALA A 1 90 ? -4.790 2.485 11.790 1.00 77.81 90 ALA A CA 1
ATOM 719 C C . ALA A 1 90 ? -5.782 3.661 11.883 1.00 77.81 90 ALA A C 1
ATOM 721 O O . ALA A 1 90 ? -6.341 3.911 12.946 1.00 77.81 90 ALA A O 1
ATOM 722 N N . LYS A 1 91 ? -6.036 4.365 10.772 1.00 81.00 91 LYS A N 1
ATOM 723 C CA . LYS A 1 91 ? -7.010 5.470 10.734 1.00 81.00 91 LYS A CA 1
ATOM 724 C C . LYS A 1 91 ? -8.445 4.992 10.924 1.00 81.00 91 LYS A C 1
ATOM 726 O O . LYS A 1 91 ? -9.176 5.603 11.687 1.00 81.00 91 LYS A O 1
ATOM 731 N N . ALA A 1 92 ? -8.826 3.900 10.264 1.00 75.38 92 ALA A N 1
ATOM 732 C CA . ALA A 1 92 ? -10.160 3.328 10.410 1.00 75.38 92 ALA A CA 1
ATOM 733 C C . ALA A 1 92 ? -10.419 2.867 11.851 1.00 75.38 92 ALA A C 1
ATOM 735 O O . ALA A 1 92 ? -11.505 3.101 12.366 1.00 75.38 92 ALA A O 1
ATOM 736 N N . LEU A 1 93 ? -9.422 2.270 12.516 1.00 76.19 93 LEU A N 1
ATOM 737 C CA . LEU A 1 93 ? -9.546 1.889 13.924 1.00 76.19 93 LEU A CA 1
ATOM 738 C C . LEU A 1 93 ? -9.778 3.113 14.818 1.00 76.19 93 LEU A C 1
ATOM 740 O O . LEU A 1 93 ? -10.694 3.096 15.628 1.00 76.19 93 LEU A O 1
ATOM 744 N N . LEU A 1 94 ? -9.008 4.186 14.615 1.00 79.25 94 LEU A N 1
ATOM 745 C CA . LEU A 1 94 ? -9.171 5.435 15.364 1.00 79.25 94 LEU A CA 1
ATOM 746 C C . LEU A 1 94 ? -10.574 6.043 15.174 1.00 79.25 94 LEU A C 1
ATOM 748 O O . LEU A 1 94 ? -11.190 6.503 16.132 1.00 79.25 94 LEU A O 1
ATOM 752 N N . GLU A 1 95 ? -11.090 6.039 13.942 1.00 77.50 95 GLU A N 1
ATOM 753 C CA . GLU A 1 95 ? -12.447 6.512 13.640 1.00 77.50 95 GLU A CA 1
ATOM 754 C C . GLU A 1 95 ? -13.516 5.633 14.308 1.00 77.50 95 GLU A C 1
ATOM 756 O O . GLU A 1 95 ? -14.469 6.157 14.883 1.00 77.50 95 GLU A O 1
ATOM 761 N N . MET A 1 96 ? -13.345 4.307 14.284 1.00 73.12 96 MET A N 1
ATOM 762 C CA . MET A 1 96 ? -14.257 3.367 14.942 1.00 73.12 96 MET A CA 1
ATOM 763 C C . MET A 1 96 ? -14.252 3.523 16.465 1.00 73.12 96 MET A C 1
ATOM 765 O O . MET A 1 96 ? -15.319 3.512 17.072 1.00 73.12 96 MET A O 1
ATOM 769 N N . GLU A 1 97 ? -13.084 3.687 17.087 1.00 74.31 97 GLU A N 1
ATOM 770 C CA . GLU A 1 97 ? -12.967 3.945 18.528 1.00 74.31 97 GLU A CA 1
ATOM 771 C C . GLU A 1 97 ? -13.711 5.228 18.926 1.00 74.31 97 GLU A C 1
ATOM 773 O O . GLU A 1 97 ? -14.440 5.227 19.919 1.00 74.31 97 GLU A O 1
ATOM 778 N N . GLY A 1 98 ? -13.602 6.288 18.117 1.00 76.88 98 GLY A N 1
ATOM 779 C CA . GLY A 1 98 ? -14.364 7.524 18.311 1.00 76.88 98 GLY A CA 1
ATOM 780 C C . GLY A 1 98 ? -15.878 7.308 18.229 1.00 76.88 98 GLY A C 1
ATOM 781 O O . GLY A 1 98 ? -16.602 7.687 19.147 1.00 76.88 98 GLY A O 1
ATOM 782 N N . GLN A 1 99 ? -16.356 6.636 17.175 1.00 75.06 99 GLN A N 1
ATOM 783 C CA . GLN A 1 99 ? -17.786 6.340 16.996 1.00 75.06 99 GLN A CA 1
ATOM 784 C C . GLN A 1 99 ? -18.355 5.467 18.119 1.00 75.06 99 GLN A C 1
ATOM 786 O O . GLN A 1 99 ? -19.474 5.689 18.576 1.00 75.06 99 GLN A O 1
ATOM 791 N N . ILE A 1 100 ? -17.594 4.470 18.575 1.00 74.81 100 ILE A N 1
ATOM 792 C CA . ILE A 1 100 ? -17.990 3.612 19.694 1.00 74.81 100 ILE A CA 1
ATOM 793 C C . ILE A 1 100 ? -18.130 4.442 20.976 1.00 74.81 100 ILE A C 1
ATOM 795 O O . ILE A 1 100 ? -19.104 4.254 21.702 1.00 74.81 100 ILE A O 1
ATOM 799 N N . GLY A 1 101 ? -17.207 5.375 21.232 1.00 76.62 101 GLY A N 1
ATOM 800 C CA . GLY A 1 101 ? -17.304 6.311 22.355 1.00 76.62 101 GLY A CA 1
ATOM 801 C C . GLY A 1 101 ? -18.590 7.138 22.324 1.00 76.62 101 GLY A C 1
ATOM 802 O O . GLY A 1 101 ? -19.336 7.134 23.299 1.00 76.62 101 GLY A O 1
ATOM 803 N N . GLU A 1 102 ? -18.906 7.754 21.182 1.00 79.38 102 GLU A N 1
ATOM 804 C CA . GLU A 1 102 ? -20.140 8.537 21.009 1.00 79.38 102 GLU A CA 1
ATOM 805 C C . GLU A 1 102 ? -21.405 7.697 21.244 1.00 79.38 102 GLU A C 1
ATOM 807 O O . GLU A 1 102 ? -22.356 8.151 21.884 1.00 79.38 102 GLU A O 1
ATOM 812 N N . ILE A 1 103 ? -21.413 6.448 20.765 1.00 76.12 103 ILE A N 1
ATOM 813 C CA . ILE A 1 103 ? -22.525 5.519 20.990 1.00 76.12 103 ILE A CA 1
ATOM 814 C C . ILE A 1 103 ? -22.669 5.215 22.487 1.00 76.12 103 ILE A C 1
ATOM 816 O O . ILE A 1 103 ? -23.778 5.300 23.017 1.00 76.12 103 ILE A O 1
ATOM 820 N N . PHE A 1 104 ? -21.577 4.893 23.184 1.00 76.62 104 PHE A N 1
ATOM 821 C CA . PHE A 1 104 ? -21.620 4.643 24.626 1.00 76.62 104 PHE A CA 1
ATOM 822 C C . PHE A 1 104 ? -22.117 5.858 25.412 1.00 76.62 104 PHE A C 1
ATOM 824 O O . PHE A 1 104 ? -22.977 5.694 26.278 1.00 76.62 104 PHE A O 1
ATOM 831 N N . ASP A 1 105 ? -21.642 7.057 25.082 1.00 81.94 105 ASP A N 1
ATOM 832 C CA . ASP A 1 105 ? -22.084 8.294 25.729 1.00 81.94 105 ASP A CA 1
ATOM 833 C C . ASP A 1 105 ? -23.587 8.527 25.519 1.00 81.94 105 ASP A C 1
ATOM 835 O O . ASP A 1 105 ? -24.295 8.883 26.462 1.00 81.94 105 ASP A O 1
ATOM 839 N N . SER A 1 106 ? -24.102 8.249 24.315 1.00 83.31 106 SER A N 1
ATOM 840 C CA . SER A 1 106 ? -25.536 8.370 24.022 1.00 83.31 106 SER A CA 1
ATOM 841 C C . SER A 1 106 ? -26.396 7.397 24.840 1.00 83.31 106 SER A C 1
ATOM 843 O O . SER A 1 106 ? -27.382 7.816 25.445 1.00 83.31 106 SER A O 1
ATOM 845 N N . TYR A 1 107 ? -25.990 6.127 24.954 1.00 80.62 107 TYR A N 1
ATOM 846 C CA . TYR A 1 107 ? -26.689 5.147 25.790 1.00 80.62 107 TYR A CA 1
ATOM 847 C C . TYR A 1 107 ? -26.626 5.498 27.278 1.00 80.62 107 TYR A C 1
ATOM 849 O O . TYR A 1 107 ? -27.605 5.300 27.994 1.00 80.62 107 TYR A O 1
ATOM 857 N N . MET A 1 108 ? -25.493 6.013 27.767 1.00 81.69 108 MET A N 1
ATOM 858 C CA . MET A 1 108 ? -25.372 6.445 29.162 1.00 81.69 108 MET A CA 1
ATOM 859 C C . MET A 1 108 ? -26.255 7.659 29.460 1.00 81.69 108 MET A C 1
ATOM 861 O O . MET A 1 108 ? -26.852 7.711 30.533 1.00 81.69 108 MET A O 1
ATOM 865 N N . ALA A 1 109 ? -26.371 8.602 28.521 1.00 82.31 109 ALA A N 1
ATOM 866 C CA . ALA A 1 109 ? -27.282 9.737 28.637 1.00 82.31 109 ALA A CA 1
ATOM 867 C C . ALA A 1 109 ? -28.749 9.279 28.683 1.00 82.31 109 ALA A C 1
ATOM 869 O O . ALA A 1 109 ? -29.466 9.658 29.604 1.00 82.31 109 ALA A O 1
ATOM 870 N N . GLU A 1 110 ? -29.167 8.392 27.772 1.00 85.25 110 GLU A N 1
ATOM 871 C CA . GLU A 1 110 ? -30.516 7.809 27.806 1.00 85.25 110 GLU A CA 1
ATOM 872 C C . GLU A 1 110 ? -30.786 7.060 29.116 1.00 85.25 110 GLU A C 1
ATOM 874 O O . GLU A 1 110 ? -31.850 7.219 29.704 1.00 85.25 110 GLU A O 1
ATOM 879 N N . LEU A 1 111 ? -29.832 6.264 29.610 1.00 80.12 111 LEU A N 1
ATOM 880 C CA . LEU A 1 111 ? -29.991 5.534 30.870 1.00 80.12 111 LEU A CA 1
ATOM 881 C C . LEU A 1 111 ? -30.122 6.462 32.081 1.00 80.12 111 LEU A C 1
ATOM 883 O O . LEU A 1 111 ? -30.884 6.143 32.990 1.00 80.12 111 LEU A O 1
ATOM 887 N N . LEU A 1 112 ? -29.387 7.576 32.112 1.00 80.38 112 LEU A N 1
ATOM 888 C CA . LEU A 1 112 ? -29.458 8.555 33.199 1.00 80.38 112 LEU A CA 1
ATOM 889 C C . LEU A 1 112 ? -30.741 9.392 33.153 1.00 80.38 112 LEU A C 1
ATOM 891 O O . LEU A 1 112 ? -31.251 9.722 34.216 1.00 80.38 112 LEU A O 1
ATOM 895 N N . ASP A 1 113 ? -31.289 9.667 31.968 1.00 76.81 113 ASP A N 1
ATOM 896 C CA . ASP A 1 113 ? -32.570 10.376 31.804 1.00 76.81 113 ASP A CA 1
ATOM 897 C C . ASP A 1 113 ? -33.798 9.519 32.188 1.00 76.81 113 ASP A C 1
ATOM 899 O O . ASP A 1 113 ? -34.909 10.037 32.315 1.00 76.81 113 ASP A O 1
ATOM 903 N N . ILE A 1 114 ? -33.622 8.203 32.375 1.00 69.88 114 ILE A N 1
ATOM 904 C CA . ILE A 1 114 ? -34.679 7.277 32.823 1.00 69.88 114 ILE A CA 1
ATOM 905 C C . ILE A 1 114 ? -34.796 7.234 34.369 1.00 69.88 114 ILE A C 1
ATOM 907 O O . ILE A 1 114 ? -35.790 6.707 34.882 1.00 69.88 114 ILE A O 1
ATOM 911 N N . PHE A 1 115 ? -33.835 7.798 35.117 1.00 49.94 115 PHE A N 1
ATOM 912 C CA . PHE A 1 115 ? -33.835 7.878 36.591 1.00 49.94 115 PHE A CA 1
ATOM 913 C C . PHE A 1 115 ? -34.181 9.277 37.115 1.00 49.94 115 PHE A C 1
ATOM 915 O O . PHE A 1 115 ? -34.788 9.336 38.212 1.00 49.94 115 PHE A O 1
#

Foldseek 3Di:
DPQCVVVVDDPPDPQWDWDDDPPDTDTDGNDPVLVCQQAWDKPDDPVDQKDWFAFDWDADPVGIDTDGDPPHPHTDIDGTDIDGHPNNVVVVVVVVVVVVVVVVVVVVVVVVVVD

Secondary structure (DSSP, 8-state):
----SGGG--TT-TTEEEEEETTEEEEEE--HHHHHHHHEEESS-TT-SEEEEEEEEE--TTS-EEEE-TT-S-EEEEEP-EEEP--HHHHHHHHHHHHHHHHHHHHHHHHHHT-

Organism: NCBI:txid408170

pLDDT: mean 79.85, std 13.42, range [34.22, 97.12]